Protein AF-A0A140NRU1-F1 (afdb_monomer_lite)

Foldseek 3Di:
DPQKKKKKAKQAAWWFWDAPVDTDIDHHRDIDMDHPVHHMDTGGPDPPTDMDMDMDGDD

InterP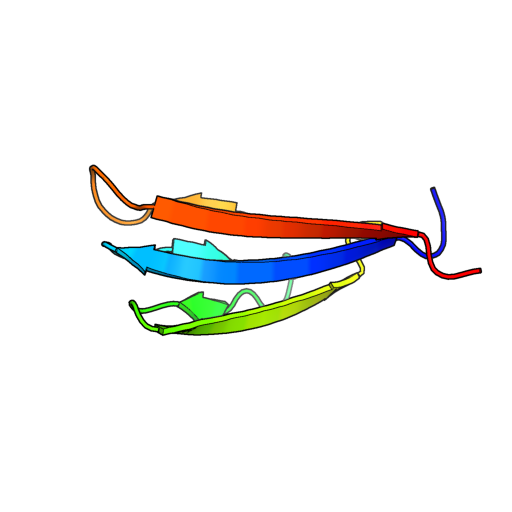ro domains:
  IPR011051 RmlC-like cupin domain superfamily [SSF51182] (3-52)
  IPR014710 RmlC-like jelly roll fold [G3DSA:2.60.120.10] (1-59)

Organism: Providencia stuartii (strain MRSN 2154) (NCBI:txid1157951)

pLDDT: mean 96.23, std 5.63, range [66.19, 98.75]

Structure (mmCIF, N/CA/C/O backbone):
data_AF-A0A140NRU1-F1
#
_entry.id   AF-A0A140NRU1-F1
#
loop_
_atom_site.group_PDB
_atom_site.id
_atom_site.type_symbol
_atom_site.label_atom_id
_atom_site.label_alt_id
_atom_site.label_comp_id
_atom_site.label_asym_id
_atom_site.label_entity_id
_atom_site.label_seq_id
_atom_site.pdbx_PDB_ins_code
_atom_site.Cartn_x
_atom_site.Cartn_y
_atom_site.Cartn_z
_atom_site.occupancy
_atom_site.B_iso_or_equiv
_atom_site.auth_seq_id
_atom_site.auth_comp_id
_atom_site.auth_asym_id
_atom_site.auth_atom_id
_atom_site.pdbx_PDB_model_num
ATOM 1 N N . MET A 1 1 ? 15.734 1.144 -8.820 1.00 66.19 1 MET A N 1
ATOM 2 C CA . MET A 1 1 ? 16.332 -0.178 -9.129 1.00 66.19 1 MET A CA 1
ATOM 3 C C . MET A 1 1 ? 15.288 -0.920 -9.926 1.00 66.19 1 MET A C 1
ATOM 5 O O . MET A 1 1 ? 14.170 -0.916 -9.451 1.00 66.19 1 MET A O 1
ATOM 9 N N . ARG A 1 2 ? 15.593 -1.475 -11.103 1.00 86.81 2 ARG A N 1
ATOM 10 C CA . ARG A 1 2 ? 1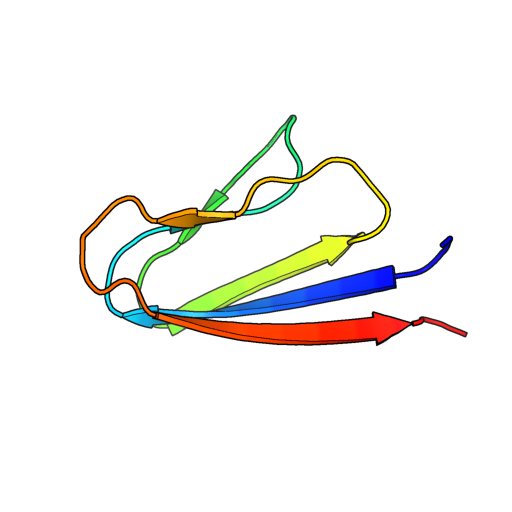4.549 -2.148 -11.892 1.00 86.81 2 ARG A CA 1
ATOM 11 C C . ARG A 1 2 ? 14.073 -3.441 -11.221 1.00 86.81 2 ARG A C 1
ATOM 13 O O . ARG A 1 2 ? 14.909 -4.141 -10.645 1.00 86.81 2 ARG A O 1
ATOM 20 N N . GLY A 1 3 ? 12.781 -3.738 -11.337 1.00 93.12 3 GLY A N 1
ATOM 21 C CA . GLY A 1 3 ? 1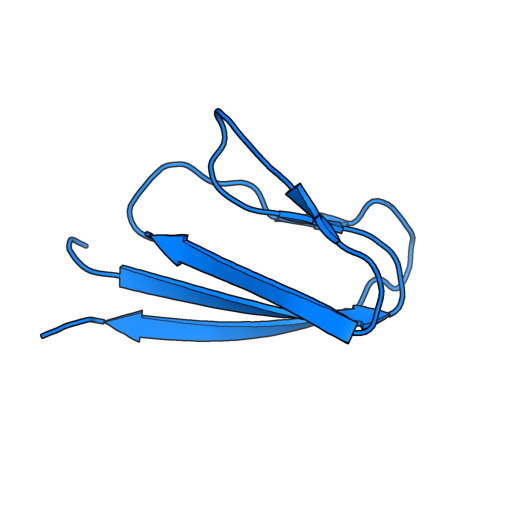2.157 -4.975 -10.861 1.00 93.12 3 GLY A CA 1
ATOM 22 C C . GLY A 1 3 ? 11.828 -4.979 -9.368 1.00 93.12 3 GLY A C 1
ATOM 23 O O . GLY A 1 3 ? 11.902 -6.029 -8.741 1.00 93.12 3 GLY A O 1
ATOM 24 N N . VAL A 1 4 ? 11.525 -3.826 -8.767 1.00 96.12 4 VAL A N 1
ATOM 25 C CA . VAL A 1 4 ? 11.059 -3.768 -7.369 1.00 96.12 4 VAL A CA 1
ATOM 26 C C . VAL A 1 4 ? 9.538 -3.877 -7.340 1.00 96.12 4 VAL A C 1
ATOM 28 O O . VAL A 1 4 ? 8.857 -3.228 -8.127 1.00 96.12 4 VAL A O 1
ATOM 31 N N . SER A 1 5 ? 8.998 -4.679 -6.431 1.00 96.12 5 SER A N 1
ATOM 32 C CA . SER A 1 5 ? 7.562 -4.796 -6.178 1.00 96.12 5 SER A CA 1
ATOM 33 C C . SER A 1 5 ? 7.218 -4.338 -4.771 1.00 96.12 5 SER A C 1
ATOM 35 O O . SER A 1 5 ? 7.980 -4.571 -3.834 1.00 96.12 5 SER A O 1
ATOM 37 N N . GLU A 1 6 ? 6.061 -3.696 -4.633 1.00 97.50 6 GLU A N 1
ATOM 38 C CA . GLU A 1 6 ? 5.488 -3.331 -3.341 1.00 97.50 6 GLU A CA 1
ATOM 39 C C . GLU A 1 6 ? 4.152 -4.030 -3.149 1.00 97.50 6 GLU A C 1
ATOM 41 O O . GLU A 1 6 ? 3.264 -3.947 -3.994 1.00 97.50 6 GLU A O 1
ATOM 46 N N . HIS A 1 7 ? 4.015 -4.704 -2.015 1.00 97.81 7 HIS A N 1
ATOM 47 C CA . HIS A 1 7 ? 2.800 -5.350 -1.548 1.00 97.81 7 HIS A CA 1
ATOM 48 C C . HIS A 1 7 ? 2.322 -4.616 -0.301 1.00 97.81 7 HIS A C 1
ATOM 50 O O . HIS A 1 7 ? 3.053 -4.542 0.689 1.00 97.81 7 HIS A O 1
ATOM 56 N N . ILE A 1 8 ? 1.102 -4.088 -0.325 1.00 98.31 8 ILE A N 1
ATOM 57 C CA . ILE A 1 8 ? 0.550 -3.310 0.786 1.00 98.31 8 ILE A CA 1
ATOM 58 C C . ILE A 1 8 ? -0.774 -3.924 1.216 1.00 98.31 8 ILE A C 1
ATOM 60 O O . ILE A 1 8 ? -1.651 -4.138 0.385 1.00 98.31 8 ILE A O 1
ATOM 64 N N . ILE A 1 9 ? -0.914 -4.186 2.515 1.00 98.56 9 ILE A N 1
ATOM 65 C CA . ILE A 1 9 ? -2.171 -4.576 3.164 1.00 98.56 9 ILE A CA 1
ATOM 66 C C . ILE A 1 9 ? -2.530 -3.478 4.159 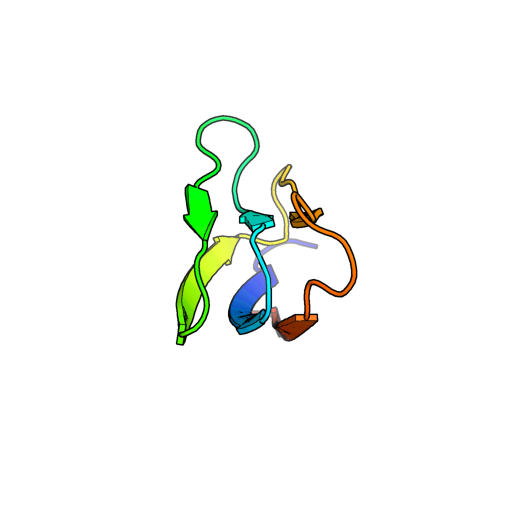1.00 98.56 9 ILE A C 1
ATOM 68 O O . ILE A 1 9 ? -1.725 -3.161 5.042 1.00 98.56 9 ILE A O 1
ATOM 72 N N . LEU A 1 10 ? -3.723 -2.897 4.046 1.00 98.69 10 LEU A N 1
ATOM 73 C CA . LEU A 1 10 ? -4.167 -1.876 4.990 1.00 98.69 10 LEU A CA 1
ATOM 74 C C . LEU A 1 10 ? -4.765 -2.534 6.239 1.00 98.69 10 LEU A C 1
ATOM 76 O O . LEU A 1 10 ? -5.692 -3.332 6.152 1.00 98.69 10 LEU A O 1
ATOM 80 N N . MET A 1 11 ? -4.253 -2.191 7.417 1.00 98.69 11 MET A N 1
ATOM 81 C CA . MET A 1 11 ? -4.698 -2.763 8.692 1.00 98.69 11 MET A CA 1
ATOM 82 C C . MET A 1 11 ? -5.764 -1.901 9.376 1.00 98.69 11 MET A C 1
ATOM 84 O O . MET A 1 11 ? -6.673 -2.432 10.009 1.00 98.69 11 MET A O 1
ATOM 88 N N . SER A 1 12 ? -5.657 -0.573 9.267 1.00 98.62 12 SER A N 1
ATOM 89 C CA . SER A 1 12 ? -6.605 0.391 9.841 1.00 98.62 12 SER A CA 1
ATOM 90 C C . SER A 1 12 ? -6.551 1.737 9.115 1.00 98.62 12 SER A C 1
ATOM 92 O O . SER A 1 12 ? -5.528 2.080 8.522 1.00 98.62 12 SER A O 1
ATOM 94 N N . GLY A 1 13 ? -7.624 2.527 9.221 1.00 98.44 13 GLY A N 1
ATOM 95 C CA . GLY A 1 13 ? -7.748 3.838 8.572 1.00 98.44 13 GLY A CA 1
ATOM 96 C C . GLY A 1 13 ? -8.026 3.733 7.072 1.00 98.44 13 GLY A C 1
ATOM 97 O O . GLY A 1 13 ? -8.601 2.747 6.613 1.00 98.44 13 GLY A O 1
ATOM 98 N N . ARG A 1 14 ? -7.604 4.750 6.314 1.00 98.69 14 ARG A N 1
ATOM 99 C CA . ARG A 1 14 ? -7.752 4.838 4.853 1.00 98.69 14 ARG A CA 1
ATOM 100 C C . ARG A 1 14 ? -6.493 5.396 4.221 1.00 98.69 14 ARG A C 1
ATOM 102 O O . ARG A 1 14 ? -5.877 6.316 4.766 1.00 98.69 14 ARG A O 1
ATOM 109 N N . ALA A 1 15 ? -6.135 4.889 3.049 1.00 98.75 15 ALA A N 1
ATOM 110 C CA . ALA A 1 15 ? -4.954 5.346 2.330 1.00 98.75 15 ALA A CA 1
ATOM 111 C C . ALA A 1 15 ? -5.200 5.442 0.824 1.00 98.75 15 ALA A C 1
ATOM 113 O O . ALA A 1 15 ? -5.886 4.608 0.253 1.00 98.75 15 ALA A O 1
ATOM 114 N N . MET A 1 16 ? -4.588 6.432 0.180 1.00 98.69 16 MET A 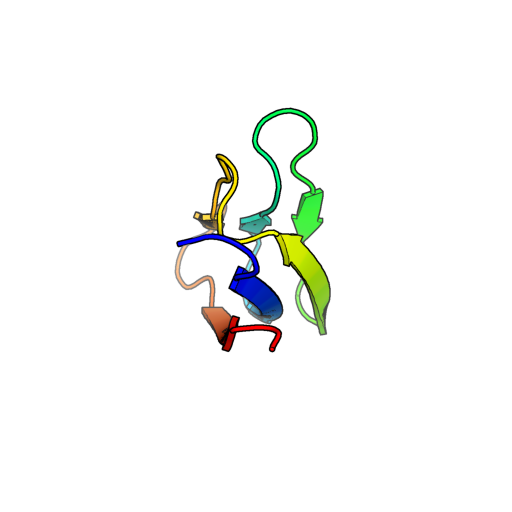N 1
ATOM 115 C CA . MET A 1 16 ? -4.444 6.493 -1.273 1.00 98.69 16 MET A CA 1
ATOM 116 C C . MET A 1 16 ? -3.084 5.899 -1.642 1.00 98.69 16 MET A C 1
ATOM 118 O O . MET A 1 16 ? -2.053 6.444 -1.228 1.00 98.69 16 MET A O 1
ATOM 122 N N . VAL A 1 17 ? -3.086 4.780 -2.366 1.00 98.50 17 VAL A N 1
ATOM 123 C CA . VAL A 1 17 ? -1.903 3.943 -2.596 1.00 98.50 17 VAL A CA 1
ATOM 124 C C . VAL A 1 17 ? -1.819 3.484 -4.053 1.00 98.50 17 VAL A C 1
ATOM 126 O O . VAL A 1 17 ? -2.827 3.107 -4.645 1.00 98.50 17 VAL A O 1
ATOM 129 N N . GLY A 1 18 ? -0.614 3.481 -4.624 1.00 98.19 18 GLY A N 1
ATOM 130 C CA . GLY A 1 18 ? -0.335 2.903 -5.943 1.00 98.19 18 GLY A CA 1
ATOM 131 C C . GLY A 1 18 ? 0.289 3.886 -6.938 1.00 98.19 18 GLY A C 1
ATOM 132 O O . GLY A 1 18 ? 0.734 4.966 -6.535 1.00 98.19 18 GLY A O 1
ATOM 133 N N . PRO A 1 19 ? 0.346 3.515 -8.233 1.00 97.75 19 PRO A N 1
ATOM 134 C CA . PRO A 1 19 ? 0.913 4.345 -9.297 1.00 97.75 19 PRO A CA 1
ATOM 135 C C . PRO A 1 19 ? 0.304 5.751 -9.336 1.00 97.75 19 PRO A C 1
ATOM 137 O O . PRO A 1 19 ? -0.892 5.921 -9.105 1.00 97.75 19 PRO A O 1
ATOM 140 N N . LEU A 1 20 ? 1.116 6.775 -9.622 1.00 97.38 20 LEU A N 1
ATOM 141 C CA . LEU A 1 20 ? 0.657 8.174 -9.582 1.00 97.38 20 LEU A CA 1
ATOM 142 C C . LEU A 1 20 ? -0.456 8.501 -10.588 1.00 97.38 20 LEU A C 1
ATOM 144 O O . LEU A 1 20 ? -1.250 9.407 -10.334 1.00 97.38 20 LEU A O 1
ATOM 148 N N . ASP A 1 21 ? -0.495 7.811 -11.724 1.00 96.94 21 ASP A N 1
ATOM 149 C CA . ASP A 1 21 ? -1.496 7.995 -12.776 1.00 96.94 21 ASP A CA 1
ATOM 150 C C . ASP A 1 21 ? -2.836 7.326 -12.448 1.00 96.94 21 ASP A C 1
ATOM 152 O O . ASP A 1 21 ? -3.879 7.777 -12.923 1.00 96.94 21 ASP A O 1
ATOM 156 N N . ASN A 1 22 ? -2.818 6.286 -11.616 1.00 96.50 22 ASN A N 1
ATOM 157 C CA . ASN A 1 22 ? -4.006 5.545 -11.219 1.00 96.50 22 ASN A CA 1
ATOM 158 C C . ASN A 1 22 ? -3.901 5.010 -9.778 1.00 96.50 22 ASN A C 1
ATOM 160 O O . ASN A 1 22 ? -3.816 3.794 -9.565 1.00 96.50 22 ASN A O 1
ATOM 164 N N . PRO A 1 23 ? -3.894 5.898 -8.769 1.00 97.94 23 PRO A N 1
ATOM 165 C CA . PRO A 1 23 ? -3.832 5.469 -7.386 1.00 97.94 23 PRO A CA 1
ATOM 166 C C . PRO A 1 23 ? -5.188 4.906 -6.948 1.00 97.94 23 PRO A C 1
ATOM 168 O O . PRO A 1 23 ? -6.246 5.341 -7.404 1.00 97.94 23 PRO A O 1
ATOM 171 N N . THR A 1 24 ? -5.155 3.939 -6.037 1.00 98.31 24 THR A N 1
ATOM 172 C CA . THR A 1 24 ? -6.349 3.292 -5.491 1.00 98.31 24 THR A CA 1
ATOM 173 C C . THR A 1 24 ? -6.532 3.699 -4.039 1.00 98.31 24 THR A C 1
ATOM 175 O O . THR A 1 24 ? -5.584 3.722 -3.252 1.00 98.31 24 THR A O 1
ATOM 178 N N . GLU A 1 25 ? -7.766 4.019 -3.671 1.00 98.69 25 GLU A N 1
ATOM 179 C CA . GLU A 1 25 ? -8.122 4.174 -2.271 1.00 98.69 25 GLU A CA 1
ATOM 180 C C . GLU A 1 25 ? -8.320 2.801 -1.622 1.00 98.69 25 GLU A C 1
ATOM 182 O O . GLU A 1 25 ? -9.086 1.981 -2.121 1.00 98.69 25 GLU A O 1
ATOM 187 N N . LEU A 1 26 ? -7.632 2.577 -0.505 1.00 98.75 26 LEU A N 1
ATOM 188 C CA . LEU A 1 26 ? -7.679 1.354 0.281 1.00 98.75 26 LEU A CA 1
ATOM 189 C C . LEU A 1 26 ? -8.444 1.561 1.591 1.00 98.75 26 LEU A C 1
ATOM 191 O O . LEU A 1 26 ? -8.292 2.585 2.271 1.00 98.75 26 LEU A O 1
ATOM 195 N N . PHE A 1 27 ? -9.185 0.525 1.967 1.00 98.69 27 PHE A N 1
ATOM 196 C CA . PHE A 1 27 ? -9.875 0.328 3.237 1.00 98.69 27 PHE A CA 1
ATOM 197 C C . PHE A 1 27 ? -9.231 -0.820 4.034 1.00 98.69 27 PHE A C 1
ATOM 199 O O . PHE A 1 27 ? -8.450 -1.598 3.485 1.00 98.69 27 PHE A O 1
ATOM 206 N N . PRO A 1 28 ? -9.508 -0.952 5.346 1.00 98.62 28 PRO A N 1
ATOM 207 C CA . PRO A 1 28 ? -8.926 -2.020 6.152 1.00 98.62 28 PRO A CA 1
ATOM 208 C C . PRO A 1 28 ? -9.263 -3.410 5.600 1.00 98.62 28 PRO A C 1
ATOM 210 O O . PRO A 1 28 ? -10.428 -3.727 5.366 1.00 98.62 28 PRO A O 1
ATOM 213 N N . GLY A 1 29 ? -8.240 -4.244 5.437 1.00 98.50 29 GLY A N 1
ATOM 214 C CA . GLY A 1 29 ? -8.318 -5.557 4.799 1.00 98.50 29 GLY A CA 1
ATOM 215 C C . GLY A 1 29 ? -7.994 -5.545 3.304 1.00 98.50 29 GLY A C 1
ATOM 216 O O . GLY A 1 29 ? -7.690 -6.608 2.762 1.00 98.50 29 GLY A O 1
ATOM 217 N N . ASP A 1 30 ? -7.995 -4.378 2.654 1.00 98.69 30 ASP A N 1
ATOM 218 C CA . ASP A 1 30 ? -7.626 -4.278 1.246 1.00 98.69 30 ASP A CA 1
ATOM 219 C C . ASP A 1 30 ? -6.133 -4.524 1.044 1.00 98.69 30 ASP A C 1
ATOM 221 O O . ASP A 1 30 ? -5.284 -4.199 1.884 1.00 98.69 30 ASP A O 1
ATOM 225 N N . TYR A 1 31 ? -5.832 -5.079 -0.124 1.00 98.44 31 TYR A N 1
ATOM 226 C CA . TYR A 1 31 ? -4.493 -5.397 -0.579 1.00 98.44 31 TYR A CA 1
ATOM 227 C C . TYR A 1 31 ? -4.256 -4.813 -1.971 1.00 98.44 31 TYR A C 1
ATOM 229 O O . TYR A 1 31 ? -5.113 -4.924 -2.850 1.00 98.44 31 TYR A O 1
ATOM 237 N N . ILE A 1 32 ? -3.069 -4.251 -2.188 1.00 98.31 32 ILE A N 1
ATOM 238 C CA . ILE A 1 32 ? -2.597 -3.821 -3.505 1.00 98.31 32 ILE A CA 1
ATOM 239 C C . ILE A 1 32 ? -1.162 -4.299 -3.739 1.00 98.31 32 ILE A C 1
ATOM 241 O O . ILE A 1 32 ? -0.360 -4.400 -2.809 1.00 98.31 32 ILE A O 1
ATOM 245 N N . HIS A 1 33 ? -0.841 -4.568 -5.003 1.00 97.31 33 HIS A N 1
ATOM 246 C CA . HIS A 1 33 ? 0.511 -4.846 -5.472 1.00 97.31 33 HIS A CA 1
ATOM 247 C C . HIS A 1 33 ? 0.800 -4.069 -6.754 1.00 97.31 33 HIS A C 1
ATOM 249 O O . HIS A 1 33 ? -0.048 -4.017 -7.645 1.00 97.31 33 HIS A O 1
ATOM 255 N N . TYR A 1 34 ? 1.971 -3.436 -6.828 1.00 96.38 34 TYR A N 1
ATOM 256 C CA . TYR A 1 34 ? 2.396 -2.637 -7.980 1.00 96.38 34 TYR A CA 1
ATOM 257 C C . TYR A 1 34 ? 3.933 -2.531 -8.072 1.00 96.38 34 TYR A C 1
ATOM 259 O O . TYR A 1 34 ? 4.633 -2.841 -7.101 1.00 96.38 34 TYR A O 1
ATOM 267 N N . PRO A 1 35 ? 4.483 -2.099 -9.227 1.00 96.19 35 PRO A N 1
ATOM 268 C CA . PRO A 1 35 ? 5.912 -1.824 -9.373 1.00 96.19 35 PRO A CA 1
ATOM 269 C C . PRO A 1 35 ? 6.365 -0.668 -8.469 1.00 96.19 35 PRO A C 1
ATOM 271 O O . PRO A 1 35 ? 5.935 0.472 -8.637 1.00 96.19 35 PRO A O 1
ATOM 274 N N . GLY A 1 36 ? 7.252 -0.956 -7.516 1.00 95.19 36 GLY A N 1
ATOM 275 C CA . GLY A 1 36 ? 7.820 0.036 -6.592 1.00 95.19 36 GLY A CA 1
ATOM 276 C C . GLY A 1 36 ? 8.943 0.877 -7.200 1.00 95.19 36 GLY A C 1
ATOM 277 O O . GLY A 1 36 ? 9.440 1.816 -6.582 1.00 95.19 36 GLY A O 1
ATOM 278 N N . ASP A 1 37 ? 9.391 0.533 -8.405 1.00 95.25 37 ASP A N 1
ATOM 279 C CA . ASP A 1 37 ? 10.432 1.244 -9.144 1.00 95.25 37 ASP A CA 1
ATOM 280 C C . ASP A 1 37 ? 9.905 2.310 -10.113 1.00 95.25 37 ASP A C 1
ATOM 282 O O . ASP A 1 37 ? 10.712 3.002 -10.738 1.00 95.25 37 ASP A O 1
ATOM 286 N N . GLU A 1 38 ? 8.585 2.489 -10.174 1.00 95.25 38 GLU A N 1
ATOM 287 C CA . GLU A 1 38 ? 7.888 3.549 -10.908 1.00 95.25 38 GLU A CA 1
ATOM 288 C C . GLU A 1 38 ? 7.305 4.605 -9.942 1.00 95.25 38 GLU A C 1
ATOM 290 O O . GLU A 1 38 ? 7.124 4.316 -8.757 1.00 95.25 38 GLU A O 1
ATOM 295 N N . PRO A 1 39 ? 7.000 5.842 -10.386 1.00 97.50 39 PRO A N 1
ATOM 296 C CA . PRO A 1 39 ? 6.426 6.870 -9.517 1.00 97.50 39 PRO A CA 1
ATOM 297 C C . PRO A 1 39 ? 5.073 6.462 -8.910 1.00 97.50 39 PRO A C 1
ATOM 299 O O . PRO A 1 39 ? 4.098 6.220 -9.623 1.00 97.50 39 PRO A O 1
ATOM 302 N N . HIS A 1 40 ? 4.992 6.457 -7.581 1.00 96.94 40 HIS A N 1
ATOM 303 C CA . HIS A 1 40 ? 3.808 6.036 -6.833 1.00 96.94 40 HIS A CA 1
ATOM 304 C C . HIS A 1 40 ? 3.569 6.921 -5.601 1.00 96.94 40 HIS A C 1
ATOM 306 O O . HIS A 1 40 ? 4.421 7.717 -5.194 1.00 96.94 40 HIS A O 1
ATOM 312 N N . ILE A 1 41 ? 2.378 6.797 -5.019 1.00 97.88 41 ILE A N 1
ATOM 313 C CA . ILE A 1 41 ? 1.967 7.493 -3.801 1.00 97.88 41 ILE A CA 1
ATOM 314 C C . ILE A 1 41 ? 1.594 6.488 -2.712 1.00 97.88 41 ILE A C 1
ATOM 316 O O . ILE A 1 41 ? 0.993 5.455 -2.983 1.00 97.88 41 ILE A O 1
ATOM 320 N N . MET A 1 42 ? 1.900 6.843 -1.465 1.00 96.50 42 MET A N 1
ATOM 321 C CA . MET A 1 42 ? 1.304 6.245 -0.276 1.00 96.50 42 MET A CA 1
ATOM 322 C C . MET A 1 42 ? 0.935 7.378 0.683 1.00 96.50 42 MET A C 1
ATOM 324 O O . MET A 1 42 ? 1.790 7.958 1.353 1.00 96.50 42 MET A O 1
ATOM 328 N N . ARG A 1 43 ? -0.344 7.753 0.703 1.00 98.31 43 ARG A N 1
ATOM 329 C CA . ARG A 1 43 ? -0.859 8.863 1.513 1.00 98.31 43 ARG A CA 1
ATOM 330 C C . ARG A 1 43 ? -1.945 8.359 2.449 1.00 98.31 43 ARG A C 1
ATOM 332 O O . ARG A 1 43 ? -2.993 7.924 1.988 1.00 98.31 43 ARG A O 1
ATOM 339 N N . ALA A 1 44 ? -1.730 8.508 3.753 1.00 98.44 44 ALA A N 1
ATOM 340 C CA . ALA A 1 44 ? -2.798 8.357 4.733 1.00 98.44 44 ALA A CA 1
ATOM 341 C C . ALA A 1 44 ? -3.870 9.439 4.519 1.00 98.44 44 ALA A C 1
ATOM 343 O O . ALA A 1 44 ? -3.549 10.622 4.377 1.00 98.44 44 ALA A O 1
ATOM 344 N N . LEU A 1 45 ? -5.134 9.025 4.492 1.00 98.69 45 LEU A N 1
ATOM 345 C CA . LEU A 1 45 ? -6.301 9.902 4.370 1.00 98.69 45 LEU A CA 1
ATOM 346 C C . LEU A 1 45 ? -6.965 10.158 5.729 1.00 98.69 45 LEU A C 1
ATOM 348 O O . LEU A 1 45 ? -7.703 11.128 5.879 1.00 98.69 45 LEU A O 1
ATOM 352 N N . GLU A 1 46 ? -6.650 9.332 6.728 1.00 98.50 46 GLU A N 1
ATOM 353 C CA . GLU A 1 46 ? -7.131 9.455 8.103 1.00 98.50 46 GLU A CA 1
ATOM 354 C C . GLU A 1 46 ? -5.968 9.347 9.112 1.00 98.50 46 GLU A C 1
ATOM 356 O O . GLU A 1 46 ? -4.972 8.658 8.847 1.00 98.50 46 GLU A O 1
ATOM 361 N N . PRO A 1 47 ? -6.058 9.995 10.289 1.00 98.00 47 PRO A N 1
ATOM 362 C CA . PRO A 1 47 ? -5.104 9.791 11.377 1.00 98.00 47 PRO A CA 1
ATOM 363 C C . PRO A 1 47 ? -5.039 8.323 11.808 1.00 98.00 47 PRO A C 1
ATOM 365 O O . PRO A 1 47 ? -6.039 7.613 11.762 1.00 98.00 47 PRO A O 1
ATOM 368 N N . ASN A 1 48 ? -3.877 7.879 12.295 1.00 97.38 48 ASN A N 1
ATOM 369 C CA . ASN A 1 48 ? -3.666 6.503 12.770 1.00 97.38 48 ASN A CA 1
ATOM 370 C C . ASN A 1 48 ? -3.934 5.414 11.704 1.00 97.38 48 ASN A C 1
ATOM 372 O O . ASN A 1 48 ? -4.240 4.268 12.041 1.00 97.38 48 ASN A O 1
ATOM 376 N N . THR A 1 49 ? -3.807 5.759 10.418 1.00 98.69 49 THR A N 1
ATOM 377 C CA . THR A 1 49 ? -3.794 4.782 9.321 1.00 98.69 49 THR A CA 1
ATOM 378 C C . THR A 1 49 ? -2.563 3.885 9.451 1.00 98.69 49 THR A C 1
ATOM 380 O O . THR A 1 49 ? -1.444 4.386 9.567 1.00 98.69 49 THR A O 1
ATOM 383 N N . MET A 1 50 ? -2.762 2.567 9.427 1.00 98.50 50 MET A N 1
ATOM 384 C CA . MET A 1 50 ? -1.688 1.577 9.522 1.00 98.50 50 MET A CA 1
ATOM 385 C C . MET A 1 50 ? -1.746 0.620 8.340 1.00 98.50 50 MET A C 1
ATOM 387 O O . MET A 1 50 ? -2.813 0.118 7.994 1.00 98.50 50 MET A O 1
ATOM 391 N N . ALA A 1 51 ? -0.584 0.320 7.769 1.00 98.38 51 ALA A N 1
ATOM 392 C CA . ALA A 1 51 ? -0.418 -0.654 6.702 1.00 98.38 51 ALA A CA 1
ATOM 393 C C . ALA A 1 51 ? 0.763 -1.579 7.010 1.00 98.38 51 ALA A C 1
ATOM 395 O O . ALA A 1 51 ? 1.731 -1.166 7.652 1.00 98.38 51 ALA A O 1
ATOM 396 N N . VAL A 1 52 ? 0.695 -2.812 6.518 1.00 98.31 52 VAL A N 1
ATOM 397 C CA . VA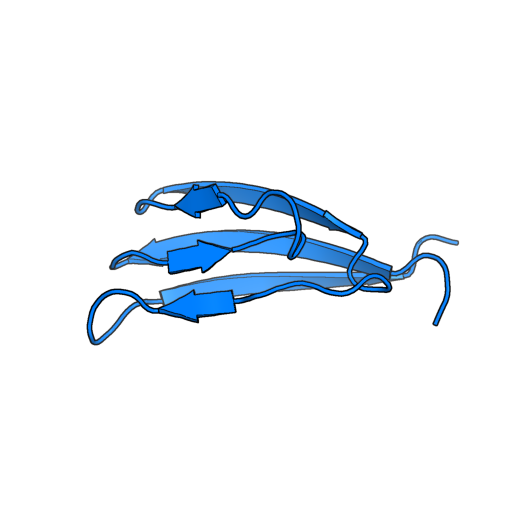L A 1 52 ? 1.871 -3.667 6.347 1.00 98.31 52 VAL A CA 1
ATOM 398 C C . VAL A 1 52 ? 2.349 -3.494 4.913 1.00 98.31 52 VAL A C 1
ATOM 400 O O . VAL A 1 52 ? 1.559 -3.636 3.984 1.00 98.31 52 VAL A O 1
ATOM 403 N N . MET A 1 53 ? 3.636 -3.199 4.745 1.00 97.62 53 MET A N 1
ATOM 404 C CA . MET A 1 53 ? 4.295 -3.085 3.447 1.00 97.62 53 MET A CA 1
ATOM 405 C C . MET A 1 53 ? 5.395 -4.138 3.350 1.00 97.62 53 MET A C 1
ATOM 407 O O . MET A 1 53 ? 6.222 -4.266 4.254 1.00 97.62 53 MET A O 1
ATOM 411 N N . ILE A 1 54 ? 5.406 -4.873 2.245 1.00 97.69 54 ILE A N 1
ATOM 412 C CA . ILE A 1 54 ? 6.474 -5.799 1.879 1.00 97.69 54 ILE A CA 1
ATOM 413 C C . ILE A 1 54 ? 7.056 -5.300 0.562 1.00 97.69 54 ILE A C 1
ATOM 415 O O . ILE A 1 54 ? 6.318 -5.053 -0.388 1.00 97.69 54 ILE A O 1
ATOM 419 N N . ILE A 1 55 ? 8.376 -5.148 0.530 1.00 96.88 55 ILE A N 1
ATOM 420 C CA . ILE A 1 55 ? 9.119 -4.760 -0.665 1.00 96.88 55 ILE A CA 1
ATOM 421 C C . ILE A 1 55 ? 10.036 -5.916 -1.021 1.00 96.88 55 ILE A C 1
ATOM 423 O O . ILE A 1 55 ? 10.827 -6.361 -0.185 1.00 96.88 55 ILE A O 1
ATOM 427 N N . ASP A 1 56 ? 9.956 -6.378 -2.258 1.00 95.81 56 ASP A N 1
ATOM 428 C CA . ASP A 1 56 ? 10.851 -7.394 -2.783 1.00 95.81 56 ASP A CA 1
ATOM 429 C C . ASP A 1 56 ? 11.464 -6.954 -4.112 1.00 95.81 56 ASP A C 1
ATOM 431 O O . ASP A 1 56 ? 10.966 -6.078 -4.823 1.00 95.81 56 ASP A O 1
ATOM 435 N N . LYS A 1 57 ? 12.615 -7.549 -4.420 1.00 94.06 57 LYS A N 1
ATOM 436 C CA . LYS A 1 57 ? 13.263 -7.405 -5.714 1.00 94.06 57 LYS A CA 1
ATOM 437 C C . LYS A 1 57 ? 13.023 -8.685 -6.496 1.00 94.06 57 LYS A C 1
ATOM 439 O O . LYS A 1 57 ? 13.492 -9.748 -6.090 1.00 94.06 57 LYS A O 1
ATOM 444 N N . GLN A 1 58 ? 12.360 -8.551 -7.631 1.00 83.56 58 GLN A N 1
ATOM 445 C CA . GLN A 1 58 ? 12.165 -9.633 -8.577 1.00 83.56 58 GLN A CA 1
ATOM 446 C C . GLN A 1 58 ? 13.495 -9.914 -9.292 1.00 83.56 58 GLN A C 1
ATOM 448 O O . GLN A 1 58 ? 14.165 -8.990 -9.769 1.00 83.56 58 GLN A O 1
ATOM 453 N N . ASN A 1 59 ? 13.907 -11.185 -9.280 1.00 73.25 59 ASN A N 1
ATOM 454 C CA . ASN A 1 59 ? 15.127 -11.676 -9.931 1.00 73.25 59 ASN A CA 1
ATOM 455 C C . ASN A 1 59 ? 14.916 -11.927 -11.422 1.00 73.25 59 ASN A C 1
ATOM 457 O O . ASN A 1 59 ? 13.841 -12.458 -11.778 1.00 73.25 59 ASN A O 1
#

Secondary structure (DSSP, 8-state):
-TTEEEEEEEEES-EEEEETTS-EEE-TT-EEEEETTS-EEEEESSTT-EEEEEEEE--

Radius of gyration: 11.24 Å; chains: 1; bounding box: 26×22×26 Å

Sequence (59 aa):
MRGVSEHIILMSGRAMVGPLDNPTELFPGDYIHYPGDEPHIMRALEPNTMAVMIIDKQN